Protein AF-D3MRC8-F1 (afdb_monomer)

Structure (mmCIF, N/CA/C/O backbone):
data_AF-D3MRC8-F1
#
_entry.id   AF-D3MRC8-F1
#
loop_
_atom_site.group_PDB
_atom_site.id
_atom_site.type_symbol
_atom_site.label_atom_id
_atom_site.label_alt_id
_atom_site.label_comp_id
_atom_site.label_asym_id
_atom_site.label_entity_id
_atom_site.label_seq_id
_atom_site.pdbx_PDB_ins_code
_atom_site.Cartn_x
_atom_site.Cartn_y
_atom_site.Cartn_z
_atom_site.occupancy
_atom_site.B_iso_or_equiv
_atom_site.auth_seq_id
_atom_site.auth_comp_id
_atom_site.auth_asym_id
_atom_site.auth_atom_id
_atom_site.pdbx_PDB_model_num
ATOM 1 N N . MET A 1 1 ? 5.923 17.067 -6.153 1.00 62.12 1 MET A N 1
ATOM 2 C CA . MET A 1 1 ? 4.990 17.177 -5.009 1.00 62.12 1 MET A CA 1
ATOM 3 C C . MET A 1 1 ? 3.906 16.097 -5.020 1.00 62.12 1 MET A C 1
ATOM 5 O O . MET A 1 1 ? 3.470 15.709 -3.946 1.00 62.12 1 MET A O 1
ATOM 9 N N . ASP A 1 2 ? 3.539 15.532 -6.176 1.00 81.56 2 ASP A N 1
ATOM 10 C CA . ASP A 1 2 ? 2.441 14.547 -6.278 1.00 81.56 2 ASP A CA 1
ATOM 11 C C . ASP A 1 2 ? 2.635 13.263 -5.458 1.00 81.56 2 ASP A C 1
ATOM 13 O O . ASP A 1 2 ? 1.671 12.734 -4.915 1.00 81.56 2 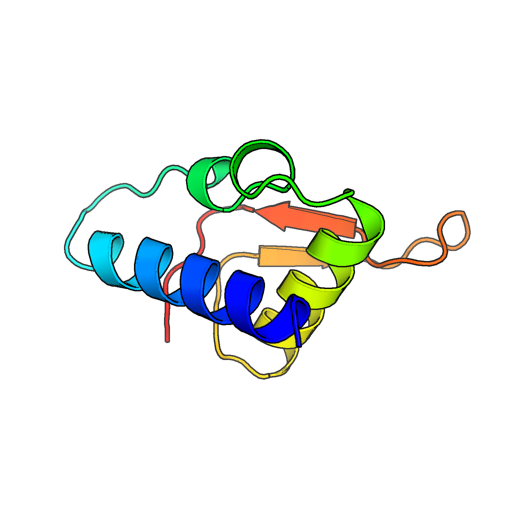ASP A O 1
ATOM 17 N N . ASN A 1 3 ? 3.873 12.786 -5.287 1.00 89.88 3 ASN A N 1
ATOM 18 C CA . ASN A 1 3 ? 4.141 11.581 -4.490 1.00 89.88 3 ASN A CA 1
ATOM 19 C C . ASN A 1 3 ? 3.668 11.720 -3.036 1.00 89.88 3 ASN A C 1
ATOM 21 O O . ASN A 1 3 ? 3.101 10.776 -2.496 1.00 89.88 3 ASN A O 1
ATOM 25 N N . PHE A 1 4 ? 3.834 12.899 -2.427 1.00 92.31 4 PHE A N 1
ATOM 26 C CA . PHE A 1 4 ? 3.354 13.140 -1.066 1.00 92.31 4 PHE A CA 1
ATOM 27 C C . PHE A 1 4 ? 1.830 13.088 -0.994 1.00 92.31 4 PHE A C 1
ATOM 29 O O . PHE A 1 4 ? 1.298 12.497 -0.064 1.00 92.31 4 PHE A O 1
ATOM 36 N N . LYS A 1 5 ? 1.114 13.606 -2.002 1.00 93.62 5 LYS A N 1
ATOM 37 C CA . LYS A 1 5 ? -0.353 13.491 -2.077 1.00 93.62 5 LYS A CA 1
ATOM 38 C C . LYS A 1 5 ? -0.800 12.027 -2.042 1.00 93.62 5 LYS A C 1
ATOM 40 O O . LYS A 1 5 ? -1.754 11.696 -1.342 1.00 93.62 5 LYS A O 1
ATOM 45 N N . TYR A 1 6 ? -0.103 11.154 -2.767 1.00 94.69 6 TYR A N 1
ATOM 46 C CA . TYR A 1 6 ? -0.397 9.722 -2.763 1.00 94.69 6 TYR A CA 1
ATOM 47 C C . TYR A 1 6 ? -0.049 9.053 -1.433 1.00 94.69 6 TYR A C 1
ATOM 49 O O . TYR A 1 6 ? -0.861 8.283 -0.931 1.00 94.69 6 TYR A O 1
ATOM 57 N N . ILE A 1 7 ? 1.096 9.397 -0.832 1.00 95.50 7 ILE A N 1
ATOM 58 C CA . ILE A 1 7 ? 1.477 8.933 0.511 1.00 95.50 7 ILE A CA 1
ATOM 59 C C . ILE A 1 7 ? 0.394 9.307 1.529 1.00 95.50 7 ILE A C 1
ATOM 61 O O . ILE A 1 7 ? -0.134 8.431 2.205 1.00 95.50 7 ILE A O 1
ATOM 65 N N . TYR A 1 8 ? -0.010 10.579 1.583 1.00 94.75 8 TYR A N 1
ATOM 66 C CA . TYR A 1 8 ? -1.062 11.033 2.492 1.00 94.75 8 TYR A CA 1
ATOM 67 C C . TYR A 1 8 ? -2.392 10.321 2.248 1.00 94.75 8 TYR A C 1
ATOM 69 O O . TYR A 1 8 ? -3.076 9.972 3.204 1.00 94.75 8 TYR A O 1
ATOM 77 N N . ARG A 1 9 ? -2.771 10.080 0.987 1.00 94.69 9 ARG A N 1
ATOM 78 C CA . ARG A 1 9 ? -4.011 9.361 0.669 1.00 94.69 9 ARG A CA 1
ATOM 79 C C . ARG A 1 9 ? -3.961 7.906 1.145 1.00 94.69 9 ARG A C 1
ATOM 81 O O . ARG A 1 9 ? -4.947 7.455 1.712 1.00 94.69 9 ARG A O 1
ATOM 88 N N . ILE A 1 10 ? -2.832 7.212 0.966 1.00 94.31 10 ILE A N 1
ATOM 89 C CA . ILE A 1 10 ? -2.626 5.845 1.477 1.00 94.31 10 ILE A CA 1
ATOM 90 C C . ILE A 1 10 ? -2.766 5.827 3.000 1.00 94.31 10 ILE A C 1
ATOM 92 O O . ILE A 1 10 ? -3.584 5.076 3.521 1.00 94.31 10 ILE A O 1
ATOM 96 N N . LEU A 1 11 ? -2.021 6.687 3.701 1.00 93.75 11 LEU A N 1
ATOM 97 C CA . LEU A 1 11 ? -2.038 6.734 5.165 1.00 93.75 11 LEU A CA 1
ATOM 98 C C . LEU A 1 11 ? -3.430 7.083 5.703 1.00 93.75 11 LEU A C 1
ATOM 100 O O . LEU A 1 11 ? -3.914 6.411 6.600 1.00 93.75 11 LEU A O 1
ATOM 104 N N . LYS A 1 12 ? -4.120 8.056 5.098 1.00 93.69 12 LYS A N 1
ATOM 105 C CA . LYS A 1 12 ? -5.483 8.441 5.491 1.00 93.69 12 LYS A CA 1
ATOM 106 C C . LYS A 1 12 ? -6.506 7.322 5.285 1.00 93.69 12 LYS A C 1
ATOM 108 O O . LYS A 1 12 ? -7.439 7.189 6.073 1.00 93.69 12 LYS A O 1
ATOM 113 N N . ILE A 1 13 ? -6.383 6.557 4.196 1.00 92.44 13 ILE A N 1
ATOM 114 C CA . ILE A 1 13 ? -7.251 5.399 3.964 1.00 92.44 13 ILE A CA 1
ATOM 115 C C . ILE A 1 13 ? -6.982 4.364 5.041 1.00 92.44 13 ILE A C 1
ATOM 117 O O . ILE A 1 13 ? -7.919 3.950 5.697 1.00 92.44 13 ILE A O 1
ATOM 121 N N . LEU A 1 14 ? -5.728 3.993 5.271 1.00 90.81 14 LEU A N 1
ATOM 122 C CA . LEU A 1 14 ? -5.417 2.995 6.284 1.00 90.81 14 LEU A CA 1
ATOM 123 C C . LEU A 1 14 ? -5.852 3.446 7.694 1.00 90.81 14 LEU A C 1
ATOM 125 O O . LEU A 1 14 ? -6.410 2.645 8.432 1.00 90.81 14 LEU A O 1
ATOM 129 N N . GLU A 1 15 ? -5.697 4.733 8.030 1.00 91.31 15 GLU A N 1
ATOM 130 C CA . GLU A 1 15 ? -6.086 5.316 9.326 1.00 91.31 15 GLU A CA 1
ATOM 131 C C . GLU A 1 15 ? -7.585 5.148 9.579 1.00 91.31 15 GLU A C 1
ATOM 133 O O . GLU A 1 15 ? -7.995 4.694 10.643 1.00 91.31 15 GLU A O 1
ATOM 138 N N . LYS A 1 16 ? -8.410 5.425 8.563 1.00 89.38 16 LYS A N 1
ATOM 139 C CA . LYS A 1 16 ? -9.869 5.269 8.636 1.00 89.38 16 LYS A CA 1
ATOM 140 C C . LYS A 1 16 ? -10.305 3.830 8.951 1.00 89.38 16 LYS A C 1
ATOM 142 O O . LYS A 1 16 ? -11.399 3.641 9.475 1.00 89.38 16 LYS A O 1
ATOM 147 N N . TYR A 1 17 ? -9.505 2.834 8.582 1.00 86.06 17 TYR A N 1
ATOM 148 C CA . TYR A 1 17 ? -9.857 1.420 8.720 1.00 86.06 17 TYR A CA 1
ATOM 149 C C . TYR A 1 17 ? -9.128 0.738 9.885 1.00 86.06 17 TYR A C 1
ATOM 151 O O . TYR A 1 17 ? -9.319 -0.455 10.079 1.00 86.06 17 TYR A O 1
ATOM 159 N N . MET A 1 18 ? -8.346 1.469 10.692 1.00 83.94 18 MET A N 1
ATOM 160 C CA . MET A 1 18 ? -7.692 0.896 11.880 1.00 83.94 18 MET A CA 1
ATOM 161 C C . MET A 1 18 ? -8.691 0.386 12.926 1.00 83.94 18 MET A C 1
ATOM 163 O O . MET A 1 18 ? -8.395 -0.579 13.622 1.00 83.94 18 MET A O 1
ATOM 167 N N . ASP A 1 19 ? -9.865 1.016 13.023 1.00 82.50 19 ASP A N 1
ATOM 168 C CA . ASP A 1 19 ? -10.922 0.636 13.971 1.00 82.50 19 ASP A CA 1
ATOM 169 C C . ASP A 1 19 ? -11.866 -0.450 13.418 1.00 82.50 19 ASP A C 1
ATOM 171 O O . ASP A 1 19 ? -12.845 -0.816 14.069 1.00 82.50 19 ASP A O 1
ATOM 175 N N . LEU A 1 20 ? -11.619 -0.937 12.197 1.00 82.31 20 LEU A N 1
ATOM 176 C CA . LEU A 1 20 ? -12.465 -1.914 11.519 1.00 82.31 20 LEU A CA 1
ATOM 177 C C . LEU A 1 20 ? -11.793 -3.289 11.510 1.00 82.31 20 LEU A C 1
ATOM 179 O O . LEU A 1 20 ? -10.586 -3.408 11.325 1.00 82.31 20 LEU A O 1
ATOM 183 N N . GLU A 1 21 ? -12.594 -4.342 11.676 1.00 76.94 21 GLU A N 1
ATOM 184 C CA . GLU A 1 21 ? -12.102 -5.729 11.683 1.00 76.94 21 GLU A CA 1
ATOM 185 C C . GLU A 1 21 ? -11.562 -6.173 10.315 1.00 76.94 21 GLU A C 1
ATOM 187 O O . GLU A 1 21 ? -10.703 -7.052 10.235 1.00 76.94 21 GLU A O 1
ATOM 192 N N . GLU A 1 22 ? -12.042 -5.547 9.237 1.00 79.69 22 GLU A N 1
ATOM 193 C CA . GLU A 1 22 ? -11.689 -5.886 7.864 1.00 79.69 22 GLU A CA 1
ATOM 194 C C . GLU A 1 22 ? -11.253 -4.647 7.076 1.00 79.69 22 GLU A C 1
ATOM 196 O O . GLU A 1 22 ? -11.910 -3.600 7.080 1.00 79.69 22 GLU A O 1
ATOM 201 N N . PHE A 1 23 ? -10.151 -4.793 6.340 1.00 83.56 23 PHE A N 1
ATOM 202 C CA . PHE A 1 23 ? -9.644 -3.794 5.410 1.00 83.56 23 PHE A CA 1
ATOM 203 C C . PHE A 1 23 ? -9.543 -4.399 4.010 1.00 83.56 23 PHE A C 1
ATOM 205 O O . PHE A 1 23 ? -8.882 -5.419 3.825 1.00 83.56 23 PHE A O 1
ATOM 212 N N . ASP A 1 24 ? -10.170 -3.753 3.022 1.00 87.69 24 ASP A N 1
ATOM 213 C CA . ASP A 1 24 ? -10.013 -4.113 1.612 1.00 87.69 24 ASP A CA 1
ATOM 214 C C . ASP A 1 24 ? -8.707 -3.511 1.059 1.00 87.69 24 ASP A C 1
ATOM 216 O O . ASP A 1 24 ? -8.616 -2.288 0.885 1.00 87.69 24 ASP A O 1
ATOM 220 N N . PRO A 1 25 ? -7.690 -4.334 0.736 1.00 86.00 25 PRO A N 1
ATOM 221 C CA . PRO A 1 25 ? -6.418 -3.819 0.262 1.00 86.00 25 PRO A CA 1
ATOM 222 C C . PRO A 1 25 ? -6.498 -3.113 -1.097 1.00 86.00 25 PRO A C 1
ATOM 224 O O . PRO A 1 25 ? -5.656 -2.260 -1.388 1.00 86.00 25 PRO A O 1
ATOM 227 N N . GLU A 1 26 ? -7.509 -3.398 -1.923 1.00 89.12 26 GLU A N 1
ATOM 228 C CA . GLU A 1 26 ? -7.678 -2.730 -3.219 1.00 89.12 26 GLU A CA 1
ATOM 229 C C . GLU A 1 26 ? -7.921 -1.216 -3.072 1.00 89.12 26 GLU A C 1
ATOM 231 O O . GLU A 1 26 ? -7.580 -0.457 -3.981 1.00 89.12 26 GLU A O 1
ATOM 236 N N . LEU A 1 27 ? -8.377 -0.743 -1.900 1.00 90.69 27 LEU A N 1
ATOM 237 C CA . LEU A 1 27 ? -8.583 0.684 -1.609 1.00 90.69 27 LEU A CA 1
ATOM 238 C C . LEU A 1 27 ? -7.300 1.521 -1.704 1.00 90.69 27 LEU A C 1
ATOM 240 O O . LEU A 1 27 ? -7.347 2.714 -2.006 1.00 90.69 27 LEU A O 1
ATOM 244 N N . ILE A 1 28 ? -6.143 0.907 -1.451 1.00 93.50 28 ILE A N 1
ATOM 245 C CA . ILE A 1 28 ? -4.831 1.543 -1.637 1.00 93.50 28 ILE A CA 1
ATOM 246 C C . ILE A 1 28 ? -4.111 1.016 -2.881 1.00 93.50 28 ILE A C 1
ATOM 248 O O . ILE A 1 28 ? -2.912 1.249 -3.043 1.00 93.50 28 ILE A O 1
ATOM 252 N N . GLY A 1 29 ? -4.813 0.305 -3.763 1.00 93.50 29 GLY A N 1
ATOM 253 C CA . GLY A 1 29 ? -4.285 -0.212 -5.017 1.00 93.50 29 GLY A CA 1
ATOM 254 C C . GLY A 1 29 ? -3.962 0.895 -6.024 1.00 93.50 29 GLY A C 1
ATOM 255 O O . GLY A 1 29 ? -4.534 1.984 -6.019 1.00 93.50 29 GLY A O 1
ATOM 256 N N . TYR A 1 30 ? -3.038 0.608 -6.946 1.00 94.81 30 TYR A N 1
ATOM 257 C CA . TYR A 1 30 ? -2.582 1.583 -7.948 1.00 94.81 30 TYR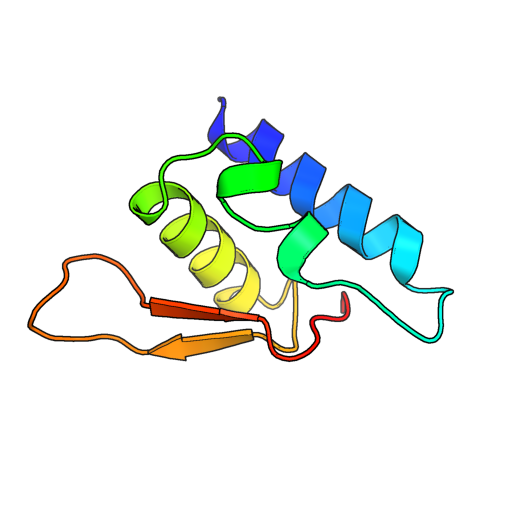 A CA 1
ATOM 258 C C . TYR A 1 30 ? -3.719 2.124 -8.835 1.00 94.81 30 TYR A C 1
ATOM 260 O O . TYR A 1 30 ? -3.673 3.285 -9.233 1.00 94.81 30 TYR A O 1
ATOM 268 N N . LYS A 1 31 ? -4.741 1.301 -9.118 1.00 94.06 31 LYS A N 1
ATOM 269 C CA . LYS A 1 31 ? -5.919 1.707 -9.900 1.00 94.06 31 LYS A CA 1
ATOM 270 C C . LYS A 1 31 ? -6.787 2.705 -9.133 1.00 94.06 31 LYS A C 1
ATOM 272 O O . LYS A 1 31 ? -7.112 3.750 -9.676 1.00 94.06 31 LYS A O 1
ATOM 277 N N . GLU A 1 32 ? -7.095 2.411 -7.872 1.00 94.25 32 GLU A N 1
ATOM 278 C CA . GLU A 1 32 ? -7.953 3.249 -7.022 1.00 94.25 32 GLU A CA 1
ATOM 279 C C . GLU A 1 32 ? -7.313 4.609 -6.696 1.00 94.25 32 GLU A C 1
ATOM 281 O O . GLU A 1 32 ? -7.965 5.653 -6.574 1.00 94.25 32 GLU A O 1
ATOM 286 N N . LEU A 1 33 ? -5.984 4.618 -6.598 1.00 93.00 33 LEU A N 1
ATOM 287 C CA . LEU A 1 33 ? -5.212 5.833 -6.373 1.00 93.00 33 LEU A CA 1
ATOM 288 C C . LEU A 1 33 ? -4.937 6.632 -7.654 1.00 93.00 33 LEU A C 1
ATOM 290 O O . LEU A 1 33 ? -4.413 7.741 -7.539 1.00 93.00 33 LEU A O 1
ATOM 294 N N . ASP A 1 34 ? -5.288 6.100 -8.829 1.00 94.00 34 ASP A N 1
ATOM 295 C CA . ASP A 1 34 ? -4.971 6.665 -10.146 1.00 94.00 34 ASP A CA 1
ATOM 296 C C . ASP A 1 34 ? -3.463 6.961 -10.299 1.00 94.00 34 ASP A C 1
ATOM 298 O O . ASP A 1 34 ? -3.008 8.080 -10.556 1.00 94.00 34 ASP A O 1
ATOM 302 N N . ILE A 1 35 ? -2.651 5.929 -10.039 1.00 94.62 35 ILE A N 1
ATOM 303 C CA . ILE A 1 35 ? -1.189 5.955 -10.150 1.00 94.62 35 ILE A CA 1
ATOM 304 C C . ILE A 1 35 ? -0.747 4.807 -11.048 1.00 94.62 35 ILE A C 1
ATOM 306 O O . ILE A 1 35 ? -1.194 3.669 -10.915 1.00 94.62 35 ILE A O 1
ATOM 310 N N . ILE A 1 36 ? 0.242 5.050 -11.903 1.00 94.88 36 ILE A N 1
ATOM 311 C CA . ILE A 1 36 ? 0.900 3.951 -12.608 1.00 94.88 36 ILE A CA 1
ATOM 312 C C . ILE A 1 36 ? 1.547 2.966 -11.616 1.00 94.88 36 ILE A C 1
ATOM 314 O O . ILE A 1 36 ? 2.249 3.351 -10.673 1.00 94.88 36 ILE A O 1
ATOM 318 N N . LYS A 1 37 ? 1.367 1.668 -11.877 1.00 94.38 37 LYS A N 1
ATOM 319 C CA . LYS A 1 37 ? 1.850 0.574 -11.020 1.00 94.38 37 LYS A CA 1
ATOM 320 C C . LYS A 1 37 ? 3.326 0.703 -10.594 1.00 94.38 37 LYS A C 1
ATOM 322 O O . LYS A 1 37 ? 3.595 0.515 -9.409 1.00 94.38 37 LYS A O 1
ATOM 327 N N . PRO A 1 38 ? 4.287 1.080 -11.466 1.00 94.75 38 PRO A N 1
ATOM 328 C CA . PRO A 1 38 ? 5.689 1.200 -11.060 1.00 94.75 38 PRO A CA 1
ATOM 329 C C . PRO A 1 38 ? 5.962 2.289 -10.019 1.00 94.75 38 PRO A C 1
ATOM 331 O O . PRO A 1 38 ? 6.891 2.155 -9.224 1.00 94.75 38 PRO A O 1
ATOM 334 N N . ARG A 1 39 ? 5.194 3.385 -10.035 1.00 94.81 39 ARG A N 1
ATOM 335 C CA . ARG A 1 39 ? 5.336 4.476 -9.061 1.00 94.81 39 ARG A CA 1
ATOM 336 C C . ARG A 1 39 ? 4.689 4.086 -7.740 1.00 94.81 39 ARG A C 1
ATOM 338 O O . ARG A 1 39 ? 5.331 4.202 -6.704 1.00 94.81 39 ARG A O 1
ATOM 345 N N . TRP A 1 40 ? 3.466 3.564 -7.802 1.00 96.12 40 TRP A N 1
ATOM 346 C CA . TRP A 1 40 ? 2.757 3.033 -6.641 1.00 96.12 40 TRP A CA 1
ATOM 347 C C . TRP A 1 40 ? 3.601 2.006 -5.879 1.00 96.12 40 TRP A C 1
ATOM 349 O O . TRP A 1 40 ? 3.804 2.144 -4.679 1.00 96.12 40 TRP A O 1
ATOM 359 N N . SER A 1 41 ? 4.184 1.042 -6.594 1.00 95.75 41 SER A N 1
ATOM 360 C CA . SER A 1 41 ? 4.956 -0.033 -5.972 1.00 95.75 41 SER A CA 1
ATOM 361 C C . SER A 1 41 ? 6.189 0.479 -5.224 1.00 95.75 41 SER A C 1
ATOM 363 O O . SER A 1 41 ? 6.503 -0.002 -4.143 1.00 95.75 41 SER A O 1
ATOM 365 N N . ARG A 1 42 ? 6.870 1.503 -5.760 1.00 95.69 42 ARG A N 1
ATOM 366 C CA . ARG A 1 42 ? 8.004 2.146 -5.077 1.00 95.69 42 ARG A CA 1
ATOM 367 C C . ARG A 1 42 ? 7.556 2.908 -3.831 1.00 95.69 42 ARG A C 1
ATOM 369 O O . ARG A 1 42 ? 8.211 2.799 -2.804 1.00 95.69 42 ARG A O 1
ATOM 376 N N . ILE A 1 43 ? 6.434 3.629 -3.906 1.00 95.50 43 ILE A N 1
ATOM 377 C CA . ILE A 1 43 ? 5.868 4.354 -2.758 1.00 95.50 43 ILE A CA 1
ATOM 378 C C . ILE A 1 43 ? 5.511 3.377 -1.633 1.00 95.50 43 ILE A C 1
ATOM 380 O O . ILE A 1 43 ? 5.944 3.570 -0.502 1.00 95.50 43 ILE A O 1
ATOM 384 N N . VAL A 1 44 ? 4.766 2.314 -1.942 1.00 94.50 44 VAL A N 1
ATOM 385 C CA . VAL A 1 44 ? 4.352 1.317 -0.944 1.00 94.50 44 VAL A CA 1
ATOM 386 C C . VAL A 1 44 ? 5.563 0.582 -0.362 1.00 94.50 44 VAL A C 1
ATOM 388 O O . VAL A 1 44 ? 5.617 0.381 0.848 1.00 94.50 44 VAL A O 1
ATOM 391 N N . SER A 1 45 ? 6.566 0.256 -1.190 1.00 95.25 45 SER A N 1
ATOM 392 C CA . SER A 1 45 ? 7.824 -0.346 -0.722 1.00 95.25 45 SER A CA 1
ATOM 393 C C . SER A 1 45 ? 8.539 0.547 0.285 1.00 95.25 45 SER A C 1
ATOM 395 O O . SER A 1 45 ? 8.862 0.092 1.376 1.00 95.25 45 SER A O 1
ATOM 397 N N . MET A 1 46 ? 8.707 1.835 -0.037 1.00 95.12 46 MET A N 1
ATOM 398 C CA . MET A 1 46 ? 9.336 2.800 0.866 1.00 95.12 46 MET A CA 1
ATOM 399 C C . MET A 1 46 ? 8.569 2.935 2.185 1.00 95.12 46 MET A C 1
ATOM 401 O O . MET A 1 46 ? 9.184 2.956 3.245 1.00 95.12 46 MET A O 1
ATOM 405 N N . LEU A 1 47 ? 7.234 3.008 2.141 1.00 94.19 47 LEU A N 1
ATOM 406 C CA . LEU A 1 47 ? 6.416 3.110 3.355 1.00 94.19 47 LEU A CA 1
ATOM 407 C C . LEU A 1 47 ? 6.565 1.874 4.249 1.00 94.19 47 LEU A C 1
ATOM 409 O O . LEU A 1 47 ? 6.658 2.008 5.465 1.00 94.19 47 LEU A O 1
ATOM 413 N N . LYS A 1 48 ? 6.619 0.679 3.655 1.00 92.75 48 LYS A N 1
ATOM 414 C CA . LYS A 1 48 ? 6.813 -0.575 4.387 1.00 92.75 48 LYS A CA 1
ATOM 415 C C . LYS A 1 48 ? 8.229 -0.704 4.956 1.00 92.75 48 LYS A C 1
ATOM 417 O O . LYS A 1 48 ? 8.382 -1.114 6.101 1.00 92.75 48 LYS A O 1
ATOM 422 N N . GLU A 1 49 ? 9.253 -0.357 4.180 1.00 93.38 49 GLU A N 1
ATOM 423 C CA . GLU A 1 49 ? 10.665 -0.411 4.594 1.00 93.38 49 GLU A CA 1
ATOM 424 C C . GLU A 1 49 ? 10.994 0.588 5.707 1.00 93.38 49 GLU A C 1
ATOM 426 O O . GLU A 1 49 ? 11.837 0.307 6.549 1.00 93.38 49 GLU A O 1
ATOM 431 N N . GLN A 1 50 ? 10.315 1.737 5.724 1.00 94.25 50 GLN A N 1
ATOM 432 C CA . GLN A 1 50 ? 10.403 2.734 6.796 1.00 94.25 50 GLN A CA 1
ATOM 433 C C . GLN A 1 50 ? 9.380 2.492 7.920 1.00 94.25 50 GLN A C 1
ATOM 435 O O . GLN A 1 50 ? 9.146 3.374 8.738 1.00 94.25 50 GLN A O 1
ATOM 440 N N . GLU A 1 51 ? 8.751 1.313 7.938 1.00 90.25 51 GLU A N 1
ATOM 441 C CA . GLU A 1 51 ? 7.834 0.845 8.983 1.00 90.25 51 GLU A CA 1
ATOM 442 C C . GLU A 1 51 ? 6.559 1.684 9.208 1.00 90.25 51 GLU A C 1
ATOM 444 O O . GLU A 1 51 ? 5.867 1.468 10.198 1.00 90.25 51 GLU A O 1
ATOM 449 N N . TYR A 1 52 ? 6.175 2.562 8.272 1.00 90.38 52 TYR A N 1
ATOM 450 C CA . TYR A 1 52 ? 4.909 3.313 8.345 1.00 90.38 52 TYR A CA 1
ATOM 451 C C . TYR A 1 52 ? 3.671 2.423 8.177 1.00 90.38 52 TYR A C 1
ATOM 453 O O . TYR A 1 52 ? 2.586 2.768 8.638 1.00 90.38 52 TYR A O 1
ATOM 461 N N . ILE A 1 53 ? 3.805 1.309 7.453 1.00 89.94 53 ILE A N 1
ATOM 462 C CA . ILE A 1 53 ? 2.710 0.377 7.150 1.00 89.94 53 ILE A CA 1
ATOM 463 C C . ILE A 1 53 ? 3.198 -1.070 7.250 1.00 89.94 53 ILE A C 1
ATOM 465 O O . ILE A 1 53 ? 4.367 -1.368 6.992 1.00 89.94 53 ILE A O 1
ATOM 469 N N . GLN A 1 54 ? 2.311 -1.998 7.607 1.00 86.12 54 GLN A N 1
ATOM 470 C CA . GLN A 1 54 ? 2.621 -3.427 7.729 1.00 86.12 54 GLN A CA 1
ATOM 471 C C . GLN A 1 54 ? 1.813 -4.279 6.742 1.00 86.12 54 GLN A C 1
ATOM 473 O O . GLN A 1 54 ? 1.246 -3.743 5.804 1.00 86.12 54 GLN A O 1
ATOM 478 N N . GLY A 1 55 ? 1.853 -5.614 6.873 1.00 84.56 55 GLY A N 1
ATOM 479 C CA . GLY A 1 55 ? 1.014 -6.534 6.083 1.00 84.56 55 GLY A CA 1
ATOM 480 C C . GLY A 1 55 ? 1.161 -6.458 4.557 1.00 84.56 55 GLY A C 1
ATOM 481 O O . GLY A 1 55 ? 0.205 -6.716 3.819 1.00 84.56 55 GLY A O 1
ATOM 482 N N . ILE A 1 56 ? 2.355 -6.085 4.094 1.00 89.19 56 ILE A N 1
ATOM 483 C CA . ILE A 1 56 ? 2.724 -5.994 2.682 1.00 89.19 56 ILE A CA 1
ATOM 484 C C . ILE A 1 56 ? 3.921 -6.896 2.428 1.00 89.19 56 ILE A C 1
ATOM 486 O O . ILE A 1 56 ? 4.954 -6.752 3.090 1.00 89.19 56 ILE A O 1
ATOM 490 N N . ASP A 1 57 ? 3.782 -7.761 1.428 1.00 90.75 57 ASP A N 1
ATOM 491 C CA . ASP A 1 57 ? 4.864 -8.594 0.923 1.00 90.75 57 ASP A CA 1
ATOM 492 C C . ASP A 1 57 ? 5.572 -7.868 -0.221 1.00 90.75 57 ASP A C 1
ATOM 494 O O . ASP A 1 57 ? 4.939 -7.448 -1.199 1.00 90.75 57 ASP A O 1
ATOM 498 N N . ILE A 1 58 ? 6.894 -7.741 -0.100 1.00 92.12 58 ILE A N 1
ATOM 499 C CA . ILE A 1 58 ? 7.755 -7.091 -1.090 1.00 92.12 58 ILE A CA 1
ATOM 500 C C . ILE A 1 58 ? 8.788 -8.093 -1.572 1.00 92.12 58 ILE A C 1
ATOM 502 O O . ILE A 1 58 ? 9.466 -8.734 -0.772 1.00 92.12 58 ILE A O 1
ATOM 506 N N . TRP A 1 59 ? 8.942 -8.200 -2.888 1.00 92.75 59 TRP A N 1
ATOM 507 C CA . TRP A 1 59 ? 10.031 -8.967 -3.475 1.00 92.75 59 TRP A CA 1
ATOM 508 C C . TRP A 1 59 ? 10.594 -8.294 -4.719 1.00 92.75 59 TRP A C 1
ATOM 510 O O . TRP A 1 59 ? 9.907 -7.592 -5.467 1.00 92.75 59 TRP A O 1
ATOM 520 N N . TYR A 1 60 ? 11.877 -8.542 -4.944 1.00 90.12 60 TYR A N 1
ATOM 521 C CA . TYR A 1 60 ? 12.651 -7.971 -6.033 1.00 90.12 60 TYR A CA 1
ATOM 522 C C . TYR 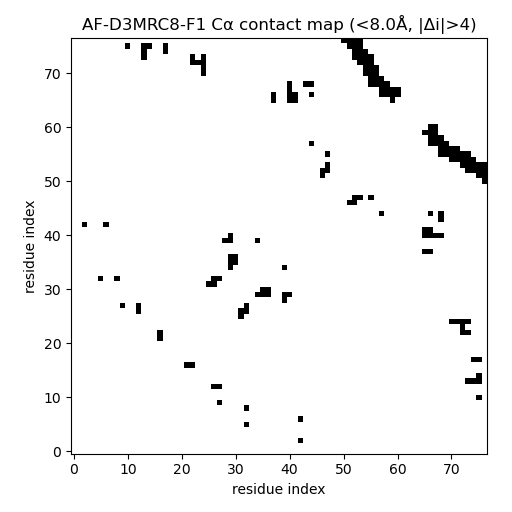A 1 60 ? 12.876 -9.041 -7.103 1.00 90.12 60 TYR A C 1
ATOM 524 O O . TYR A 1 60 ? 13.192 -10.188 -6.794 1.00 90.12 60 TYR A O 1
ATOM 532 N N . SER A 1 61 ? 12.670 -8.683 -8.369 1.00 87.69 61 SER A N 1
ATOM 533 C CA . SER A 1 61 ? 12.850 -9.585 -9.508 1.00 87.69 61 SER A CA 1
ATOM 534 C C . SER A 1 61 ? 13.870 -8.994 -10.467 1.00 87.69 61 SER A C 1
ATOM 536 O O . SER A 1 61 ? 13.797 -7.812 -10.777 1.00 87.69 61 SER A O 1
ATOM 538 N N . LEU A 1 62 ? 14.762 -9.830 -11.002 1.00 84.88 62 LEU A N 1
ATOM 539 C CA . LEU A 1 62 ? 15.724 -9.421 -12.033 1.00 84.88 62 LEU A CA 1
ATOM 540 C C . LEU A 1 62 ? 15.050 -8.972 -13.342 1.00 84.88 62 LEU A C 1
ATOM 542 O O . LEU A 1 62 ? 15.670 -8.292 -14.146 1.00 84.88 62 LEU A O 1
ATOM 546 N N . ALA A 1 63 ? 13.785 -9.346 -13.565 1.00 85.81 63 ALA A N 1
ATOM 547 C CA . ALA A 1 63 ? 13.037 -9.004 -14.773 1.00 85.81 63 ALA A CA 1
ATOM 548 C C . ALA A 1 63 ? 12.325 -7.638 -14.699 1.00 85.81 63 ALA A C 1
ATOM 550 O O . ALA A 1 63 ? 11.606 -7.275 -15.629 1.00 85.81 63 ALA A O 1
ATOM 551 N N . GLN A 1 64 ? 12.421 -6.916 -13.577 1.00 85.19 64 GLN A N 1
ATOM 552 C CA . GLN A 1 64 ? 11.617 -5.721 -13.340 1.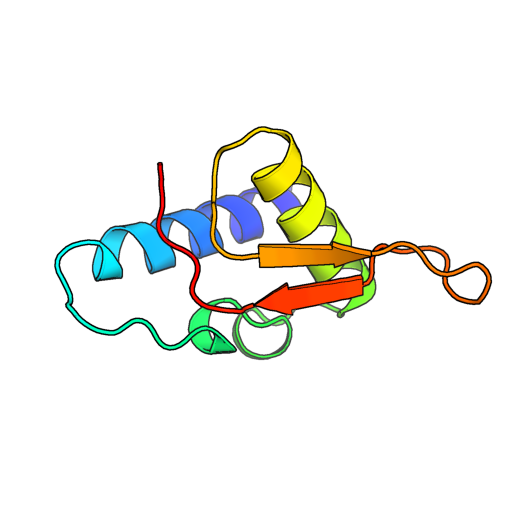00 85.19 64 GLN A CA 1
ATOM 553 C C . GLN A 1 64 ? 12.340 -4.704 -12.452 1.00 85.19 64 GLN A C 1
ATOM 555 O O . GLN A 1 64 ? 12.642 -4.986 -11.298 1.00 85.19 64 GLN A O 1
ATOM 560 N N . ASP A 1 65 ? 12.480 -3.469 -12.940 1.00 87.88 65 ASP A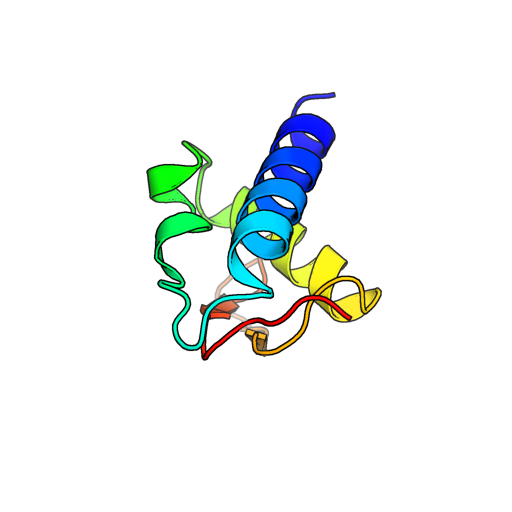 N 1
ATOM 561 C CA . ASP A 1 65 ? 13.226 -2.391 -12.262 1.00 87.88 65 ASP A CA 1
ATOM 562 C C . ASP A 1 65 ? 12.483 -1.734 -11.082 1.00 87.88 65 ASP A C 1
ATOM 564 O O . ASP A 1 65 ? 12.817 -0.628 -10.641 1.00 87.88 65 ASP A O 1
ATOM 568 N N . TYR A 1 66 ? 11.403 -2.349 -10.603 1.00 91.19 66 TYR A N 1
ATOM 569 C CA . TYR A 1 66 ? 10.647 -1.867 -9.453 1.00 91.19 66 TYR A CA 1
ATOM 570 C C . TYR A 1 66 ? 10.179 -3.025 -8.574 1.00 91.19 66 TYR A C 1
ATOM 572 O O . TYR A 1 66 ? 9.854 -4.086 -9.119 1.00 91.19 66 TYR A O 1
ATOM 580 N N . PRO A 1 67 ? 10.094 -2.818 -7.244 1.00 93.00 67 PRO A N 1
ATOM 581 C CA . PRO A 1 67 ? 9.661 -3.853 -6.313 1.00 93.00 67 PRO A CA 1
ATOM 582 C C . PRO A 1 67 ? 8.305 -4.406 -6.734 1.00 93.00 67 PRO A C 1
ATOM 584 O O . PRO A 1 67 ? 7.453 -3.662 -7.227 1.00 93.00 67 PRO A O 1
ATOM 587 N N . ARG A 1 68 ? 8.078 -5.700 -6.547 1.00 92.31 68 ARG A N 1
ATOM 588 C CA . ARG A 1 68 ? 6.735 -6.272 -6.611 1.00 92.31 68 ARG A CA 1
ATOM 589 C C . ARG A 1 68 ? 6.122 -6.198 -5.226 1.00 92.31 68 ARG A C 1
ATOM 591 O O . ARG A 1 68 ? 6.777 -6.532 -4.248 1.00 92.31 68 ARG A O 1
ATOM 598 N N . VAL A 1 69 ? 4.877 -5.743 -5.185 1.00 91.12 69 VAL A N 1
ATOM 599 C CA . VAL A 1 69 ? 4.111 -5.521 -3.962 1.00 91.12 69 VAL A CA 1
ATOM 600 C C . VAL A 1 69 ? 2.849 -6.366 -4.036 1.00 91.12 69 VAL A C 1
ATOM 602 O O . VAL A 1 69 ? 2.115 -6.297 -5.028 1.00 91.12 69 VAL A O 1
ATOM 605 N N . LYS A 1 70 ? 2.596 -7.142 -2.983 1.00 88.50 70 LYS A N 1
ATOM 606 C CA . LYS A 1 70 ? 1.307 -7.782 -2.718 1.00 88.50 70 LYS A CA 1
ATOM 607 C C . LYS A 1 70 ? 0.786 -7.270 -1.388 1.00 88.50 70 LYS A C 1
ATOM 609 O O . LYS A 1 70 ? 1.486 -7.307 -0.380 1.00 88.50 70 LYS A O 1
ATOM 614 N N . LEU A 1 71 ? -0.450 -6.796 -1.409 1.00 83.00 71 LEU A N 1
ATOM 615 C CA . LEU A 1 71 ? -1.145 -6.392 -0.204 1.00 83.00 71 LEU A CA 1
ATOM 616 C C . LEU A 1 71 ? -1.775 -7.652 0.394 1.00 83.00 71 LEU A C 1
ATOM 618 O O . LEU A 1 71 ? -2.591 -8.293 -0.266 1.00 83.00 71 LEU A O 1
ATOM 622 N N . ALA A 1 72 ? -1.319 -8.063 1.576 1.00 71.94 72 ALA A N 1
ATOM 623 C CA . ALA A 1 72 ? -1.799 -9.280 2.224 1.00 71.94 72 ALA A CA 1
ATOM 624 C C . ALA A 1 72 ? -2.906 -8.951 3.230 1.00 71.94 72 ALA A C 1
ATOM 626 O O . ALA A 1 72 ? -3.968 -9.557 3.163 1.00 71.94 72 ALA A O 1
ATOM 627 N N . ASN A 1 73 ? -2.655 -7.974 4.109 1.00 65.69 73 ASN A N 1
ATOM 628 C CA . ASN A 1 73 ? -3.624 -7.329 5.001 1.00 65.69 73 ASN A CA 1
ATOM 629 C C . ASN A 1 73 ? -2.882 -6.218 5.776 1.00 65.69 73 ASN A C 1
ATOM 631 O O . ASN A 1 73 ? -2.276 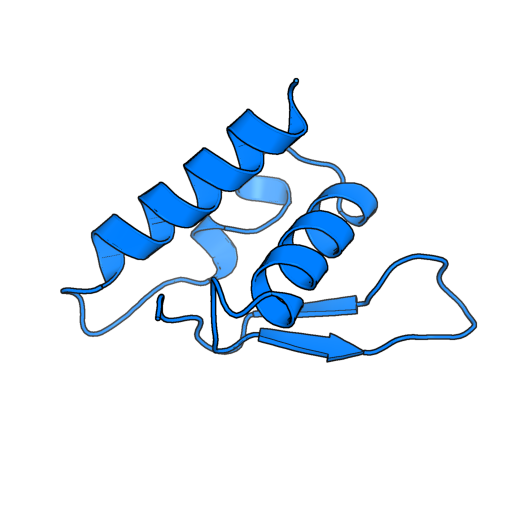-6.536 6.797 1.00 65.69 73 ASN A O 1
ATOM 635 N N . PRO A 1 74 ? -2.765 -4.979 5.265 1.00 59.72 74 PRO A N 1
ATOM 636 C CA . PRO A 1 74 ? -1.880 -3.975 5.860 1.00 59.72 74 PRO A CA 1
ATOM 637 C C . PRO A 1 74 ? -2.513 -3.162 7.008 1.00 59.72 74 PRO A C 1
ATOM 639 O O . PRO A 1 74 ? -3.288 -2.257 6.718 1.00 59.72 74 PRO A O 1
ATOM 642 N N . PRO A 1 75 ? -2.155 -3.374 8.293 1.00 60.69 75 PRO A N 1
ATOM 643 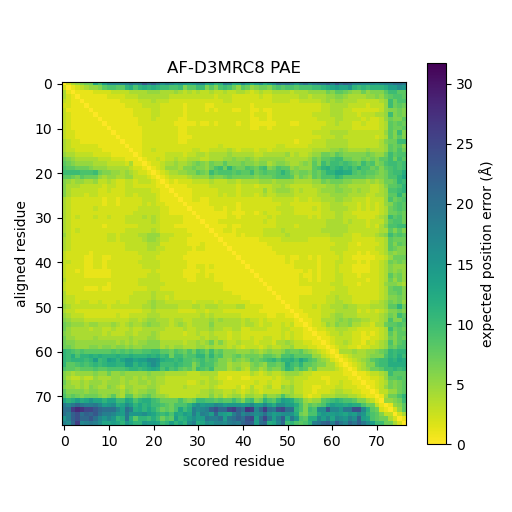C CA . PRO A 1 75 ? -2.436 -2.392 9.342 1.00 60.69 75 PRO A CA 1
ATOM 644 C C . PRO A 1 75 ? -1.386 -1.259 9.349 1.00 60.69 75 PRO A C 1
ATOM 646 O O . PRO A 1 75 ? -0.242 -1.454 8.913 1.00 60.69 75 PRO A O 1
ATOM 649 N N . ILE A 1 76 ? -1.761 -0.077 9.857 1.00 57.94 76 ILE A N 1
ATOM 650 C CA . ILE A 1 76 ? -0.808 0.979 10.265 1.00 57.94 76 ILE A CA 1
ATOM 651 C C . ILE A 1 76 ? -0.136 0.561 11.576 1.00 57.94 76 ILE A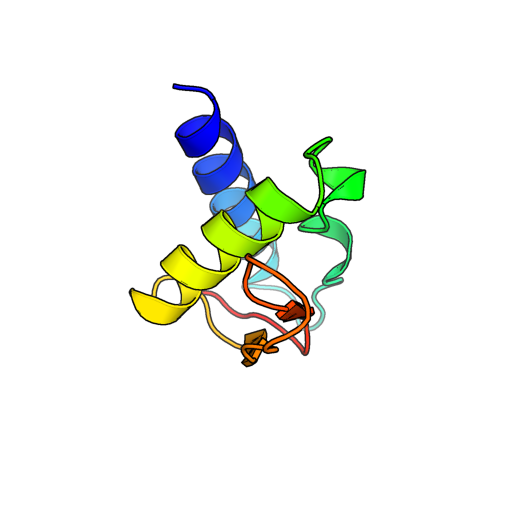 C 1
ATOM 653 O O . ILE A 1 76 ? -0.757 -0.118 12.394 1.00 57.94 76 ILE A O 1
ATOM 657 N N . ARG A 1 77 ? 1.125 0.967 11.763 1.00 54.34 77 ARG A N 1
ATOM 658 C CA . ARG A 1 77 ? 1.837 0.853 13.039 1.00 54.34 77 ARG A CA 1
ATOM 659 C C . ARG A 1 77 ? 2.012 2.215 13.700 1.00 54.34 77 ARG A C 1
ATOM 661 O O . ARG A 1 77 ? 2.277 3.184 12.957 1.00 54.34 77 ARG A O 1
#

InterPro domains:
  IPR018597 Bacteriophage Tuc2009, YjcQ [PF09639] (8-74)
  IPR036388 Winged helix-like DNA-binding domain superfamily [G3DSA:1.10.10.10] (1-76)
  IPR036390 Winged helix DNA-binding domain superfamily [SSF46785] (5-70)

Solvent-accessible surface area (backbone atoms only — not comparable to full-atom values): 4621 Å² total; per-residue (Å²): 117,68,68,55,57,52,51,52,51,44,52,53,52,42,59,74,36,69,90,44,97,69,72,71,61,62,71,69,28,35,75,71,65,73,40,61,58,70,58,41,27,47,52,54,48,53,36,41,76,69,55,54,34,43,44,60,50,75,49,81,50,98,91,43,103,47,52,45,71,45,76,76,58,58,50,71,107

Sequence (77 aa):
MDNFKYIYRILKILEKYMDLEEFDPELIGYKELDIIKPRWSRIVSMLKEQEYIQGIDIWYSLAQDYPRVKLANPPIR

Foldseek 3Di:
DVLVVLLVQLLVLLVVCLPPPDDDPCCSPCVVSVHDPQSSQQSVVVCVVVQQKDQKDWDDDPVDPGIDIDRRGIHGD

pLDDT: mean 88.1, std 9.48, range [54.34, 96.12]

Nearest PDB structures (foldseek):
  1zao-assembly1_A  TM=6.118E-01  e=1.141E-01  Archaeoglobus fulgidus
  3g3z-assembly1_B  TM=4.925E-01  e=3.726E-01  Neisseria meningitidis serogroup B
  2l02-assembly1_B  TM=3.908E-01  e=8.203E-01  Bacteroides thetaiotaomicron
  4g6q-assembly1_A  TM=4.724E-01  e=6.730E+00  Kribbella flavida DSM 17836

Secondary structure (DSSP, 8-state):
-HHHHHHHHHHHHHHHTTTSS---GGGGSTTTTT--HHHHHHHHHHHHHTTS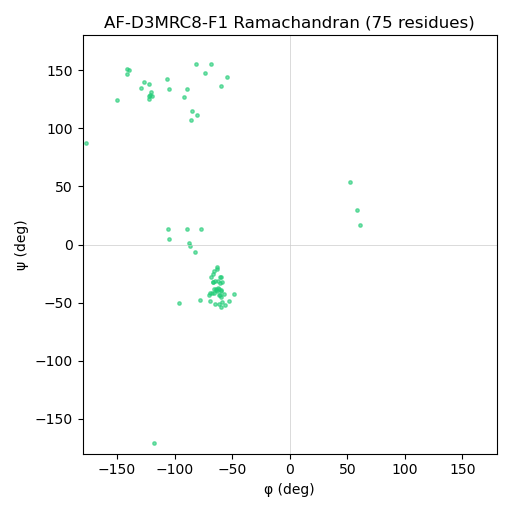B-SEEEEEETTEEEEEEEES---B-

Mean predicted aligned error: 4.49 Å

Radius of gyration: 11.93 Å; Cα contacts (8 Å, |Δi|>4): 92; chains: 1; bounding box: 28×27×29 Å

Organism: NCBI:txid596329